Protein AF-A0A0J8RSQ1-F1 (afdb_monomer_lite)

pLDDT: mean 76.96, std 17.67, range [34.78, 95.44]

Structure (mmCIF, N/CA/C/O backbone):
data_AF-A0A0J8RSQ1-F1
#
_entry.id   AF-A0A0J8RSQ1-F1
#
loop_
_atom_site.group_PDB
_atom_site.id
_atom_site.type_symbol
_atom_site.label_atom_id
_atom_site.label_alt_id
_atom_site.label_comp_id
_atom_site.label_asym_id
_atom_site.label_entity_id
_atom_site.label_seq_id
_atom_site.pdbx_PDB_ins_code
_atom_site.Cartn_x
_atom_site.Cartn_y
_atom_site.Cartn_z
_atom_site.occupancy
_atom_site.B_iso_or_equiv
_atom_site.auth_seq_id
_atom_site.auth_comp_id
_atom_site.auth_asym_id
_atom_site.auth_atom_id
_atom_site.pdbx_PDB_model_num
ATOM 1 N N . MET A 1 1 ? -7.277 -27.488 7.677 1.00 38.34 1 MET A N 1
ATOM 2 C CA . MET A 1 1 ? -7.669 -27.112 6.303 1.00 38.34 1 MET A CA 1
ATOM 3 C C . MET A 1 1 ? -6.398 -26.696 5.585 1.00 38.34 1 MET A C 1
ATOM 5 O O . MET A 1 1 ? -5.689 -25.855 6.116 1.00 38.34 1 MET A O 1
ATOM 9 N N . CYS A 1 2 ? -6.034 -27.372 4.495 1.00 39.81 2 CYS A N 1
ATOM 10 C CA . CYS A 1 2 ? -4.775 -27.135 3.788 1.00 39.81 2 CYS A CA 1
ATOM 11 C C . CYS A 1 2 ? -4.795 -25.759 3.113 1.00 39.81 2 CYS A C 1
ATOM 13 O O . CYS A 1 2 ? -5.555 -25.543 2.174 1.00 39.81 2 CYS A O 1
ATOM 15 N N . SER A 1 3 ? -3.968 -24.841 3.604 1.00 49.62 3 SER A N 1
ATOM 16 C CA . SER A 1 3 ? -3.647 -23.569 2.967 1.00 49.62 3 SER A CA 1
ATOM 17 C C . SER A 1 3 ? -2.916 -23.846 1.653 1.00 49.62 3 SER A C 1
ATOM 19 O O . SER A 1 3 ? -1.789 -24.338 1.650 1.00 49.62 3 SER A O 1
ATOM 21 N N . GLN A 1 4 ? -3.564 -23.576 0.521 1.00 50.72 4 GLN A N 1
ATOM 22 C CA . GLN A 1 4 ? -2.855 -23.499 -0.754 1.00 50.72 4 GLN A CA 1
ATOM 23 C C . GLN A 1 4 ? -1.942 -22.260 -0.726 1.00 50.72 4 GLN A C 1
ATOM 25 O O . GLN A 1 4 ? -2.402 -21.193 -0.316 1.00 50.72 4 GLN A O 1
ATOM 30 N N . PRO A 1 5 ? -0.661 -22.371 -1.115 1.00 68.06 5 PRO A N 1
ATOM 31 C CA . PRO A 1 5 ? 0.210 -21.211 -1.225 1.00 68.06 5 PRO A CA 1
ATOM 32 C C . PRO A 1 5 ? -0.198 -20.378 -2.448 1.00 68.06 5 PRO A C 1
ATOM 34 O O . PRO A 1 5 ? -0.059 -20.834 -3.580 1.00 68.06 5 PRO A O 1
ATOM 37 N N . GLY A 1 6 ? -0.683 -19.157 -2.214 1.00 83.69 6 GLY A N 1
ATOM 38 C CA . GLY A 1 6 ? -0.960 -18.169 -3.262 1.00 83.69 6 GLY A CA 1
ATOM 39 C C . GLY A 1 6 ? -2.443 -17.868 -3.498 1.00 83.69 6 GLY A C 1
ATOM 40 O O . GLY A 1 6 ? -3.322 -18.332 -2.774 1.00 83.69 6 GLY A O 1
ATOM 41 N N . LEU A 1 7 ? -2.702 -17.036 -4.511 1.00 91.06 7 LEU A N 1
ATOM 42 C CA . LEU A 1 7 ? -4.050 -16.640 -4.918 1.00 91.06 7 LEU A CA 1
ATOM 43 C C . LEU A 1 7 ? -4.789 -17.810 -5.575 1.00 91.06 7 LEU A C 1
ATOM 45 O O . LEU A 1 7 ? -4.207 -18.594 -6.325 1.00 91.06 7 LEU A O 1
ATOM 49 N N . THR A 1 8 ? -6.096 -17.896 -5.342 1.00 93.69 8 THR A N 1
ATOM 50 C CA . THR A 1 8 ? -6.949 -18.854 -6.056 1.00 93.69 8 THR A CA 1
ATOM 51 C C . THR A 1 8 ? -7.048 -18.493 -7.546 1.00 93.69 8 THR A C 1
ATOM 53 O O . THR A 1 8 ? -6.937 -17.316 -7.899 1.00 93.69 8 THR A O 1
ATOM 56 N N . PRO A 1 9 ? -7.340 -19.454 -8.443 1.00 94.31 9 PRO A N 1
ATOM 57 C CA . PRO A 1 9 ? -7.537 -19.155 -9.863 1.00 94.31 9 PRO A CA 1
ATOM 58 C C . PRO A 1 9 ? -8.591 -18.069 -10.123 1.00 94.31 9 PRO A C 1
ATOM 60 O O . PRO A 1 9 ? -8.401 -17.234 -11.002 1.00 94.31 9 PRO A O 1
ATOM 63 N N . GLY A 1 10 ? -9.665 -18.036 -9.324 1.00 95.38 10 GLY A N 1
ATOM 64 C CA . GLY A 1 10 ? -10.700 -17.003 -9.420 1.00 95.38 10 GLY A CA 1
ATOM 65 C C . GLY A 1 10 ? -10.199 -15.612 -9.027 1.00 95.38 10 GLY A C 1
ATOM 66 O O . GLY A 1 10 ? -10.500 -14.641 -9.708 1.00 95.38 10 GLY A O 1
ATOM 67 N N . GLN A 1 11 ? -9.373 -15.514 -7.982 1.00 95.38 11 GLN A N 1
ATOM 68 C CA . GLN A 1 11 ? -8.736 -14.252 -7.588 1.00 95.38 11 GLN A CA 1
ATOM 69 C C . GLN A 1 11 ? -7.744 -13.750 -8.641 1.00 95.38 11 GLN A C 1
ATOM 71 O O . GLN A 1 11 ? -7.680 -12.553 -8.897 1.00 95.38 11 GLN A O 1
ATOM 76 N N . VAL A 1 12 ? -6.988 -14.657 -9.268 1.00 94.81 12 VAL A N 1
ATOM 77 C CA . VAL A 1 12 ? -6.069 -14.305 -10.361 1.00 94.81 12 VAL A CA 1
ATOM 78 C C . VAL A 1 12 ? -6.837 -13.794 -11.577 1.00 94.81 12 VAL A C 1
ATOM 80 O O . VAL A 1 12 ? -6.439 -12.786 -12.152 1.00 94.81 12 VAL A O 1
ATOM 83 N N . ALA A 1 13 ? -7.923 -14.470 -11.965 1.00 95.44 13 ALA A N 1
ATOM 84 C CA . ALA A 1 13 ? -8.780 -14.019 -13.059 1.00 95.44 13 ALA A CA 1
ATOM 85 C C . ALA A 1 13 ? -9.373 -12.637 -12.754 1.00 95.44 13 ALA A C 1
ATOM 87 O O . ALA A 1 13 ? -9.176 -11.711 -13.530 1.00 95.44 13 ALA A O 1
ATOM 88 N N . PHE A 1 14 ? -9.961 -12.462 -11.565 1.00 95.19 14 PHE A N 1
ATOM 89 C CA . PHE A 1 14 ? -10.507 -11.176 -11.134 1.00 95.19 14 PHE A CA 1
ATOM 90 C C . PHE A 1 14 ? -9.466 -10.053 -11.192 1.00 95.19 14 PHE A C 1
ATOM 92 O O . PHE A 1 14 ? -9.742 -8.998 -11.754 1.00 95.19 14 PHE A O 1
ATOM 99 N N . PHE A 1 15 ? -8.261 -10.284 -10.662 1.00 95.25 15 PHE A N 1
ATOM 100 C CA . PHE A 1 15 ? -7.187 -9.291 -10.687 1.00 95.25 15 PHE A CA 1
ATOM 101 C C . PHE A 1 15 ? -6.786 -8.895 -12.112 1.00 95.25 15 PHE A C 1
ATOM 103 O O . PHE A 1 15 ? -6.549 -7.722 -12.379 1.00 95.25 15 PHE A O 1
ATOM 110 N N . ARG A 1 16 ? -6.715 -9.863 -13.032 1.00 93.00 16 ARG A N 1
ATOM 111 C CA . ARG A 1 16 ? -6.373 -9.608 -14.438 1.00 93.00 16 ARG A CA 1
ATOM 112 C C . ARG A 1 16 ? -7.464 -8.836 -15.170 1.00 93.00 16 ARG A C 1
ATOM 114 O O . ARG A 1 16 ? -7.131 -7.969 -15.968 1.00 93.00 16 ARG A O 1
ATOM 121 N N . ASP A 1 17 ? -8.722 -9.145 -14.882 1.00 93.69 17 ASP A N 1
ATOM 122 C CA . ASP A 1 17 ? -9.865 -8.547 -15.570 1.00 93.69 17 ASP A CA 1
ATOM 123 C C . ASP A 1 17 ? -10.180 -7.139 -15.044 1.00 93.69 17 ASP A C 1
ATOM 125 O O . ASP A 1 17 ? -10.580 -6.274 -15.816 1.00 93.69 17 ASP A O 1
ATOM 129 N N . ASN A 1 18 ? -9.972 -6.893 -13.744 1.00 92.19 18 ASN A N 1
ATOM 130 C CA . ASN A 1 18 ? -10.385 -5.649 -13.080 1.00 92.19 18 ASN A CA 1
ATOM 131 C C . ASN A 1 18 ? -9.208 -4.743 -12.683 1.00 92.19 18 ASN A C 1
ATOM 133 O O . ASN A 1 18 ? -9.412 -3.598 -12.295 1.00 92.19 18 ASN A O 1
ATOM 137 N N . GLY A 1 19 ? -7.967 -5.236 -12.731 1.00 92.81 19 GLY A N 1
ATOM 138 C CA . GLY A 1 19 ? -6.776 -4.464 -12.359 1.00 92.81 19 GLY A CA 1
ATOM 139 C C . GLY A 1 19 ? -6.581 -4.262 -10.852 1.00 92.81 19 GLY A C 1
ATOM 140 O O . GLY A 1 19 ? -5.615 -3.617 -10.446 1.00 92.81 19 GLY A O 1
ATOM 141 N N . TYR A 1 20 ? -7.442 -4.824 -10.003 1.00 94.38 20 TYR A N 1
ATOM 142 C CA . TYR A 1 20 ? -7.276 -4.822 -8.550 1.00 94.38 20 TYR A CA 1
ATOM 143 C C . TYR A 1 20 ? -7.807 -6.112 -7.920 1.00 94.38 20 TYR A C 1
ATOM 145 O O . TYR A 1 20 ? -8.523 -6.891 -8.546 1.00 94.38 20 TYR A O 1
ATOM 153 N N . LEU A 1 21 ? -7.435 -6.363 -6.665 1.00 95.25 21 LEU A N 1
ATOM 154 C CA . LEU A 1 21 ? -7.980 -7.460 -5.870 1.00 95.25 21 LEU A CA 1
ATOM 155 C C . LEU A 1 21 ? -7.996 -7.091 -4.389 1.00 95.25 21 LEU A C 1
ATOM 157 O O . LEU A 1 21 ? -6.967 -6.714 -3.831 1.00 95.25 21 LEU A O 1
ATOM 161 N N . VAL A 1 22 ? -9.141 -7.286 -3.736 1.00 94.44 22 VAL A N 1
ATOM 162 C CA . VAL A 1 22 ? -9.278 -7.139 -2.283 1.00 94.44 22 VAL A CA 1
ATOM 163 C C . VAL A 1 22 ? -9.221 -8.513 -1.618 1.00 94.44 22 VAL A C 1
ATOM 165 O O . VAL A 1 22 ? -9.968 -9.427 -1.967 1.00 94.44 22 VAL A O 1
ATOM 168 N N . ILE A 1 23 ? -8.340 -8.653 -0.630 1.00 92.94 23 ILE A N 1
ATOM 169 C CA . ILE A 1 23 ? -8.221 -9.830 0.229 1.00 92.94 23 ILE A CA 1
ATOM 170 C C . ILE A 1 23 ? -8.606 -9.402 1.650 1.00 92.94 23 ILE A C 1
ATOM 172 O O . ILE A 1 23 ? -7.785 -8.813 2.362 1.00 92.94 23 ILE A O 1
ATOM 176 N N . PRO A 1 24 ? -9.858 -9.649 2.070 1.00 91.25 24 PRO A N 1
ATOM 177 C CA . PRO A 1 24 ? -10.333 -9.220 3.375 1.00 91.25 24 PRO A CA 1
ATOM 178 C C . PRO A 1 24 ? -9.660 -10.014 4.495 1.00 91.25 24 PRO A C 1
ATOM 180 O O . PRO A 1 24 ? -9.364 -11.198 4.332 1.00 91.25 24 PRO A O 1
ATOM 183 N N . ASN A 1 25 ? -9.476 -9.375 5.654 1.00 89.69 25 ASN A N 1
ATOM 184 C CA . ASN A 1 25 ? -8.896 -9.997 6.854 1.00 89.69 25 ASN A CA 1
ATOM 185 C C . ASN A 1 25 ? -7.531 -10.665 6.595 1.00 89.69 25 ASN A C 1
ATOM 187 O O . ASN A 1 25 ? -7.249 -11.743 7.120 1.00 89.69 25 ASN A O 1
ATOM 191 N N . TYR A 1 26 ? -6.703 -10.050 5.746 1.00 90.31 26 TYR A N 1
ATOM 192 C CA . TYR A 1 26 ? -5.368 -10.557 5.436 1.00 90.31 26 TYR A CA 1
ATOM 193 C C . TYR A 1 26 ? -4.452 -10.508 6.664 1.00 90.31 26 TYR A C 1
ATOM 195 O O . TYR A 1 26 ? -3.714 -11.453 6.944 1.00 90.31 26 TYR A O 1
ATOM 203 N N . LEU A 1 27 ? -4.528 -9.413 7.420 1.00 88.62 27 LEU A N 1
ATOM 204 C CA . LEU A 1 27 ? -3.904 -9.308 8.730 1.00 88.62 27 LEU A CA 1
ATOM 205 C C . LEU A 1 27 ? -4.795 -9.972 9.781 1.00 88.62 27 LEU A C 1
ATOM 207 O O . LEU A 1 27 ? -6.015 -9.796 9.786 1.00 88.62 27 LEU A O 1
ATOM 211 N N . SER A 1 28 ? -4.173 -10.708 10.704 1.00 88.94 28 SER A N 1
ATOM 212 C CA . SER A 1 28 ? -4.876 -11.208 11.884 1.00 88.94 28 SER A CA 1
ATOM 213 C C . SER A 1 28 ? -5.346 -10.039 12.755 1.00 88.94 28 SER A C 1
ATOM 215 O O . SER A 1 28 ? -4.754 -8.957 12.736 1.00 88.94 28 SER A O 1
ATOM 217 N N . GLN A 1 29 ? -6.390 -10.269 13.554 1.00 86.81 29 GLN A N 1
ATOM 218 C CA . GLN A 1 29 ? -6.907 -9.251 14.474 1.00 86.81 29 GLN A CA 1
ATOM 219 C C . GLN A 1 29 ? -5.828 -8.785 15.463 1.00 86.81 29 GLN A C 1
ATOM 221 O O . GLN A 1 29 ? -5.677 -7.587 15.665 1.00 86.81 29 GLN A O 1
ATOM 226 N N . ASP A 1 30 ? -5.000 -9.699 15.979 1.00 88.75 30 ASP A N 1
ATOM 227 C CA . ASP A 1 30 ? -3.907 -9.351 16.896 1.00 88.75 30 ASP A CA 1
ATOM 228 C C . ASP A 1 30 ? -2.850 -8.459 16.228 1.00 88.75 30 ASP A C 1
ATOM 230 O O . ASP A 1 30 ? -2.416 -7.457 16.797 1.00 88.75 30 ASP A O 1
ATOM 234 N N . THR A 1 31 ? -2.437 -8.786 14.998 1.00 87.62 31 THR A N 1
ATOM 235 C CA . THR A 1 31 ? -1.493 -7.953 14.240 1.00 87.62 31 THR A CA 1
ATOM 236 C C . THR A 1 31 ? -2.095 -6.585 13.938 1.00 87.62 31 THR A C 1
ATOM 238 O O . THR A 1 31 ? -1.417 -5.575 14.109 1.00 87.62 31 THR A O 1
ATOM 241 N N . LEU A 1 32 ? -3.368 -6.538 13.540 1.00 88.38 32 LEU A N 1
ATOM 242 C CA . LEU A 1 32 ? -4.076 -5.291 13.271 1.00 88.38 32 LEU A CA 1
ATOM 243 C C . LEU A 1 32 ? -4.162 -4.408 14.523 1.00 88.38 32 LEU A C 1
ATOM 245 O O . LEU A 1 32 ? -3.826 -3.228 14.456 1.00 88.38 32 LEU A O 1
ATOM 249 N N . SER A 1 33 ? -4.554 -4.971 15.668 1.00 86.69 33 SER A N 1
ATOM 250 C CA . SER A 1 33 ? -4.620 -4.245 16.940 1.00 86.69 33 SER A CA 1
ATOM 251 C C . SER A 1 33 ? -3.256 -3.704 17.362 1.00 86.69 33 SER A C 1
ATOM 253 O O . SER A 1 33 ? -3.166 -2.544 17.758 1.00 86.69 33 SER A O 1
ATOM 255 N N . ASN A 1 34 ? -2.186 -4.490 17.213 1.00 88.19 34 ASN A N 1
ATOM 256 C CA . ASN A 1 34 ? -0.829 -4.043 17.534 1.00 88.19 34 ASN A CA 1
ATOM 257 C C . ASN A 1 34 ? -0.353 -2.910 16.611 1.00 88.19 34 ASN A C 1
ATOM 259 O O . ASN A 1 34 ? 0.248 -1.945 17.086 1.00 88.19 34 ASN A O 1
ATOM 263 N N . LEU A 1 35 ? -0.639 -2.996 15.307 1.00 86.38 35 LEU A N 1
ATOM 264 C CA . LEU A 1 35 ? -0.301 -1.944 14.343 1.00 86.38 35 LEU A CA 1
ATOM 265 C C . LEU A 1 35 ? -1.055 -0.646 14.637 1.00 86.38 35 LEU A C 1
ATOM 267 O O . LEU A 1 35 ? -0.452 0.427 14.632 1.00 86.38 35 LEU A O 1
ATOM 271 N N . LEU A 1 36 ? -2.355 -0.741 14.926 1.00 85.06 36 LEU A N 1
ATOM 272 C CA . LEU A 1 36 ? -3.174 0.418 15.274 1.00 85.06 36 LEU A CA 1
ATOM 273 C C . LEU A 1 36 ? -2.704 1.053 16.584 1.00 85.06 36 LEU A C 1
ATOM 275 O O . LEU A 1 36 ? -2.483 2.258 16.600 1.00 85.06 36 LEU A O 1
ATOM 279 N N . SER A 1 37 ? -2.464 0.253 17.630 1.00 85.81 37 SER A N 1
ATOM 280 C CA . SER A 1 37 ? -1.938 0.748 18.911 1.00 85.81 37 SER A CA 1
ATOM 281 C C . SER A 1 37 ? -0.614 1.475 18.718 1.00 85.81 37 SER A C 1
ATOM 283 O O . SER A 1 37 ? -0.490 2.624 19.114 1.00 85.81 37 SER A O 1
ATOM 285 N N . THR A 1 38 ? 0.341 0.851 18.021 1.00 83.94 38 THR A N 1
ATOM 286 C CA . THR A 1 38 ? 1.659 1.456 17.773 1.00 83.94 38 THR A CA 1
ATOM 287 C C . THR A 1 38 ? 1.534 2.768 16.997 1.00 83.94 38 THR A C 1
ATOM 289 O O . THR A 1 38 ? 2.252 3.722 17.272 1.00 83.94 38 THR A O 1
ATOM 292 N N . THR A 1 39 ? 0.612 2.841 16.032 1.00 82.75 39 THR A N 1
ATOM 293 C CA . THR A 1 39 ? 0.378 4.060 15.244 1.00 82.75 39 THR A CA 1
ATOM 294 C C . THR A 1 39 ? -0.222 5.172 16.101 1.00 82.75 39 THR A C 1
ATOM 296 O O . THR A 1 39 ? 0.240 6.308 16.025 1.00 82.75 39 THR A O 1
ATOM 299 N N . THR A 1 40 ? -1.221 4.860 16.930 1.00 83.19 40 THR A N 1
ATOM 300 C CA . THR A 1 40 ? -1.811 5.818 17.875 1.00 83.19 40 THR A CA 1
ATOM 301 C C . THR A 1 40 ? -0.771 6.305 18.877 1.00 83.19 40 THR A C 1
ATOM 303 O O . THR A 1 40 ? -0.612 7.510 19.035 1.00 83.19 40 THR A O 1
ATOM 306 N N . ASP A 1 41 ? 0.014 5.396 19.456 1.00 84.19 41 ASP A N 1
ATOM 307 C CA . ASP A 1 41 ? 1.082 5.742 20.392 1.00 84.19 41 ASP A CA 1
ATOM 308 C C . ASP A 1 41 ? 2.127 6.652 19.735 1.00 84.19 41 ASP A C 1
ATOM 310 O O . ASP A 1 41 ? 2.556 7.632 20.340 1.00 84.19 41 ASP A O 1
ATOM 314 N N . LEU A 1 42 ? 2.526 6.375 18.488 1.00 79.50 42 LEU A N 1
ATOM 315 C CA . LEU A 1 42 ? 3.459 7.223 17.742 1.00 79.50 42 LEU A CA 1
ATOM 316 C C . LEU A 1 42 ? 2.898 8.620 17.485 1.00 79.50 42 LEU A C 1
ATOM 318 O O . LEU A 1 42 ? 3.658 9.574 17.586 1.00 79.50 42 LEU A O 1
ATOM 322 N N . LEU A 1 43 ? 1.610 8.751 17.161 1.00 77.44 43 LEU A N 1
ATOM 323 C CA . LEU A 1 43 ? 0.970 10.051 16.936 1.00 77.44 43 LEU A CA 1
ATOM 324 C C . LEU A 1 43 ? 0.815 10.849 18.237 1.00 77.44 43 LEU A C 1
ATOM 326 O O . LEU A 1 43 ? 1.093 12.046 18.246 1.00 77.44 43 LEU A O 1
ATOM 330 N N . ASP A 1 44 ? 0.428 10.189 19.329 1.00 79.88 44 ASP A N 1
ATOM 331 C CA . ASP A 1 44 ? 0.182 10.830 20.627 1.00 79.88 44 ASP A CA 1
ATOM 332 C C . ASP A 1 44 ? 1.482 11.179 21.366 1.00 79.88 44 ASP A C 1
ATOM 334 O O . ASP A 1 44 ? 1.570 12.205 22.043 1.00 79.88 44 ASP A O 1
ATOM 338 N N . SER A 1 45 ? 2.517 10.344 21.231 1.00 77.50 45 SER A N 1
ATOM 339 C CA . SER A 1 45 ? 3.838 10.590 21.82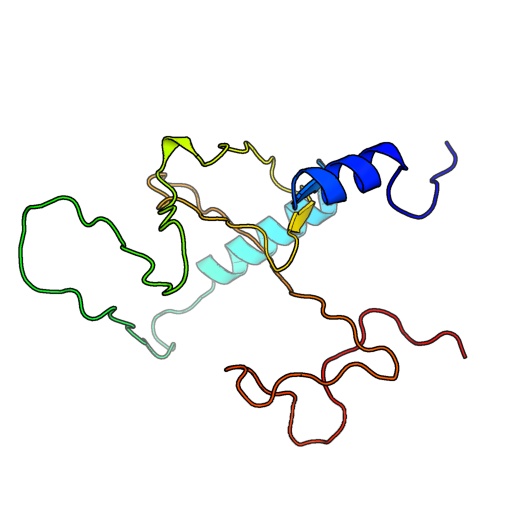6 1.00 77.50 45 SER A CA 1
ATOM 340 C C . SER A 1 45 ? 4.715 11.532 20.996 1.00 77.50 45 SER A C 1
ATOM 342 O O . SER A 1 45 ? 5.806 11.910 21.436 1.00 77.50 45 SER A O 1
ATOM 344 N N . PHE A 1 46 ? 4.250 11.948 19.813 1.00 65.38 46 PHE A N 1
ATOM 345 C CA . PHE A 1 46 ? 4.990 12.837 18.930 1.00 65.38 46 PHE A CA 1
ATOM 346 C C . PHE A 1 46 ? 5.054 14.265 19.482 1.00 65.38 46 PHE A C 1
ATOM 3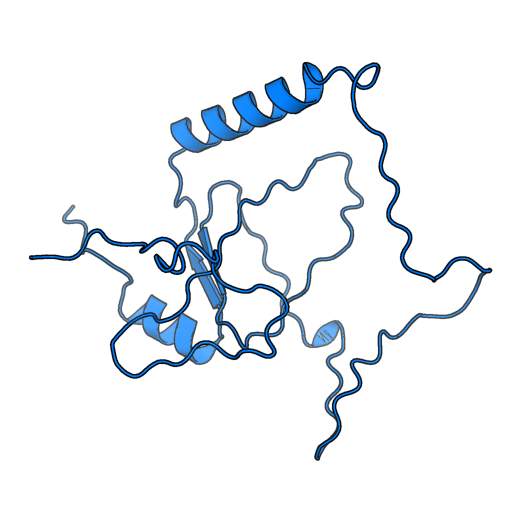48 O O . PHE A 1 46 ? 4.070 15.007 19.515 1.00 65.38 46 PHE A O 1
ATOM 355 N N . SER A 1 47 ? 6.251 14.702 19.872 1.00 63.16 47 SER A N 1
ATOM 356 C CA . SER A 1 47 ? 6.466 16.074 20.329 1.00 63.16 47 SER A CA 1
ATOM 357 C C . SER A 1 47 ? 6.578 17.041 19.147 1.00 63.16 47 SER A C 1
ATOM 359 O O . SER A 1 47 ? 7.646 17.217 18.557 1.00 63.16 47 SER A O 1
ATOM 361 N N . LEU A 1 48 ? 5.483 17.743 18.843 1.00 64.19 48 LEU A N 1
ATOM 362 C CA . LEU A 1 48 ? 5.442 18.798 17.819 1.00 64.19 48 LEU A CA 1
ATOM 363 C C . LEU A 1 48 ? 6.413 19.963 18.089 1.00 64.19 48 LEU A C 1
ATOM 365 O O . LEU A 1 48 ? 6.729 20.716 17.174 1.00 64.19 48 LEU A O 1
ATOM 369 N N . SER A 1 49 ? 6.902 20.123 19.325 1.00 65.81 49 SER A N 1
ATOM 370 C CA . SER A 1 49 ? 7.792 21.230 19.712 1.00 65.81 49 SER A CA 1
ATOM 371 C C . SER A 1 49 ? 9.233 21.087 19.208 1.00 65.81 49 SER A C 1
ATOM 373 O O . SER A 1 49 ? 9.950 22.083 19.137 1.00 65.81 49 SER A O 1
ATOM 375 N N . SER A 1 50 ? 9.663 19.876 18.841 1.00 62.03 50 SER A N 1
ATOM 376 C CA . SER A 1 50 ? 11.029 19.584 18.382 1.00 62.03 50 SER A CA 1
ATOM 377 C C . SER A 1 50 ? 11.102 19.110 16.929 1.00 62.03 50 SER A C 1
ATOM 379 O O . SER A 1 50 ? 12.191 18.792 16.453 1.00 62.03 50 SER A O 1
ATOM 381 N N . HIS A 1 51 ? 9.969 19.041 16.225 1.00 55.66 51 HIS A N 1
ATOM 382 C CA . HIS A 1 51 ? 9.908 18.521 14.863 1.00 55.66 51 HIS A CA 1
ATOM 383 C C . HIS A 1 51 ? 10.005 19.627 13.800 1.00 55.66 51 HIS A C 1
ATOM 385 O O . HIS A 1 51 ? 9.362 20.668 13.941 1.00 55.66 51 HIS A O 1
ATOM 391 N N . PRO A 1 52 ? 10.777 19.421 12.714 1.00 56.59 52 PRO A N 1
ATOM 392 C CA . PRO A 1 52 ? 10.801 20.350 11.592 1.00 56.59 52 PRO A CA 1
ATOM 393 C C . PRO A 1 52 ? 9.410 20.423 10.950 1.00 56.59 52 PRO A C 1
ATOM 395 O O . PRO A 1 52 ? 8.892 19.435 10.433 1.00 56.59 52 PRO A O 1
ATOM 398 N N . LEU A 1 53 ? 8.796 21.605 11.014 1.00 58.72 53 LEU A N 1
ATOM 399 C CA . LEU A 1 53 ? 7.491 21.877 10.421 1.00 58.72 53 LEU A CA 1
ATOM 400 C C . LEU A 1 53 ? 7.679 22.179 8.933 1.00 58.72 53 LEU A C 1
ATOM 402 O O . LEU A 1 53 ? 8.138 23.260 8.565 1.00 58.72 53 LEU A O 1
ATOM 406 N N . THR A 1 54 ? 7.328 21.228 8.073 1.00 52.31 54 THR A N 1
ATOM 407 C CA . THR A 1 54 ? 7.347 21.418 6.619 1.00 52.31 54 THR A CA 1
ATOM 408 C C . THR A 1 54 ? 5.917 21.553 6.109 1.00 52.31 54 THR A C 1
ATOM 410 O O . THR A 1 54 ? 5.089 20.669 6.320 1.00 52.31 54 THR A O 1
ATOM 413 N N . ARG A 1 55 ? 5.613 22.676 5.451 1.00 51.19 55 ARG A N 1
ATOM 414 C CA . ARG A 1 55 ? 4.351 22.891 4.736 1.00 51.19 55 ARG A CA 1
ATOM 415 C C . ARG A 1 55 ? 4.609 22.667 3.252 1.00 51.19 55 ARG A C 1
ATOM 417 O O . ARG A 1 55 ? 5.443 23.357 2.674 1.00 51.19 55 ARG A O 1
ATOM 424 N N . PHE A 1 56 ? 3.872 21.742 2.655 1.00 47.25 56 PHE A N 1
ATOM 425 C CA . PHE A 1 56 ? 3.808 21.580 1.208 1.00 47.25 56 PHE A CA 1
ATOM 426 C C . PHE A 1 56 ? 2.509 22.223 0.726 1.00 47.25 56 PHE A C 1
ATOM 428 O O . PHE A 1 56 ? 1.431 21.862 1.193 1.00 47.25 56 PHE A O 1
ATOM 435 N N . THR A 1 57 ? 2.621 23.218 -0.145 1.00 40.22 57 THR A N 1
ATOM 436 C CA . THR A 1 57 ? 1.494 23.841 -0.847 1.00 40.22 57 THR A CA 1
ATOM 437 C C . THR A 1 57 ? 1.486 23.317 -2.275 1.00 40.22 57 THR A C 1
ATOM 439 O O . THR A 1 57 ? 2.471 23.491 -2.992 1.00 40.22 57 THR A O 1
ATOM 442 N N . THR A 1 58 ? 0.393 22.684 -2.695 1.00 47.22 58 THR A N 1
ATOM 443 C CA . THR A 1 58 ? 0.027 22.648 -4.116 1.00 47.22 58 THR A CA 1
ATOM 444 C C . THR A 1 58 ? -0.309 24.083 -4.522 1.00 47.22 58 THR A C 1
ATOM 446 O O . THR A 1 58 ? -0.862 24.821 -3.710 1.00 47.22 58 THR A O 1
ATOM 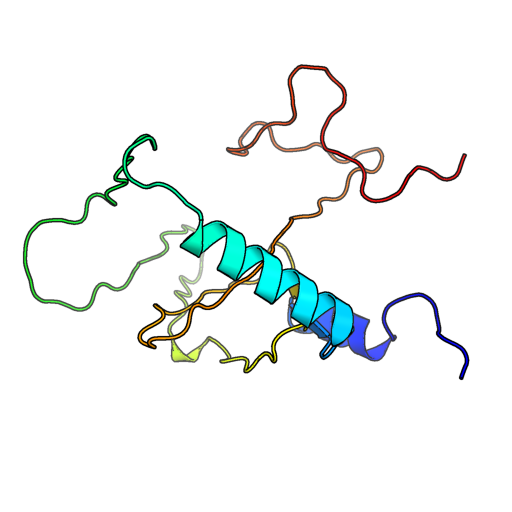449 N N . GLY A 1 59 ? 0.133 24.529 -5.697 1.00 44.16 59 GLY A N 1
ATOM 450 C CA . GLY A 1 59 ? 0.126 25.939 -6.117 1.00 44.16 59 GLY A CA 1
ATOM 451 C C . GLY A 1 59 ? -1.254 26.536 -6.415 1.00 44.16 59 GLY A C 1
ATOM 452 O O . GLY A 1 59 ? -1.370 27.285 -7.375 1.00 44.16 59 GLY A O 1
ATOM 453 N N . ASP A 1 60 ? -2.266 26.225 -5.606 1.00 51.53 60 ASP A N 1
ATOM 454 C CA . ASP A 1 60 ? -3.681 26.498 -5.882 1.00 51.53 60 ASP A CA 1
ATOM 455 C C . ASP A 1 60 ? -4.329 27.414 -4.832 1.00 51.53 60 ASP A C 1
ATOM 457 O O . ASP A 1 60 ? -5.518 27.300 -4.545 1.00 51.53 60 ASP A O 1
ATOM 461 N N . ASP A 1 61 ? -3.569 28.339 -4.248 1.00 50.56 61 ASP A N 1
ATOM 462 C CA . ASP A 1 61 ? -4.160 29.420 -3.459 1.00 50.56 61 ASP A CA 1
ATOM 463 C C . ASP A 1 61 ? -4.224 30.683 -4.324 1.00 50.56 61 ASP A C 1
ATOM 465 O O . ASP A 1 61 ? -3.244 31.417 -4.367 1.00 50.56 61 ASP A O 1
ATOM 469 N N . GLU A 1 62 ? -5.359 30.910 -5.007 1.00 48.88 62 GLU A N 1
ATOM 470 C CA . GLU A 1 62 ? -6.131 32.171 -4.967 1.00 48.88 62 GLU A CA 1
ATOM 471 C C . GLU A 1 62 ? -7.601 31.947 -5.415 1.00 48.88 62 GLU A C 1
ATOM 473 O O . GLU A 1 62 ? -7.919 31.811 -6.591 1.00 48.88 62 GLU A O 1
ATOM 478 N N . THR A 1 63 ? -8.501 31.969 -4.423 1.00 44.78 63 THR A N 1
ATOM 479 C CA . THR A 1 63 ? -9.912 32.418 -4.471 1.00 44.78 63 THR A CA 1
ATOM 480 C C . THR A 1 63 ? -10.928 31.715 -5.392 1.00 44.78 63 THR A C 1
ATOM 482 O O . THR A 1 63 ? -11.036 31.999 -6.576 1.00 44.78 63 THR A O 1
ATOM 485 N N . ASP A 1 64 ? -11.782 30.916 -4.745 1.00 48.69 64 ASP A N 1
ATOM 486 C CA . ASP A 1 64 ? -13.239 30.803 -4.911 1.00 48.69 64 ASP A CA 1
ATOM 487 C C . ASP A 1 64 ? -13.897 30.615 -6.296 1.00 48.69 64 ASP A C 1
ATOM 489 O O . ASP A 1 64 ? -13.884 31.452 -7.193 1.00 48.69 64 ASP A O 1
ATOM 493 N N . THR A 1 65 ? -14.723 29.562 -6.314 1.00 39.22 65 THR A N 1
ATOM 494 C CA . THR A 1 65 ? -15.821 29.261 -7.244 1.00 39.22 65 THR A CA 1
ATOM 495 C C . THR A 1 65 ? -15.402 28.909 -8.665 1.00 39.22 65 THR A C 1
ATOM 497 O O . THR A 1 65 ? -15.357 29.749 -9.552 1.00 39.22 65 THR A O 1
ATOM 500 N N . ASN A 1 66 ? -15.166 27.620 -8.901 1.00 40.22 66 ASN A N 1
ATOM 501 C CA . ASN A 1 66 ? -15.942 26.786 -9.826 1.00 40.22 66 ASN A CA 1
ATOM 502 C C . ASN A 1 66 ? -15.290 25.397 -9.880 1.00 40.22 66 ASN A C 1
ATOM 504 O O . ASN A 1 66 ? -14.072 25.288 -9.841 1.00 40.22 66 ASN A O 1
ATOM 508 N N . ASN A 1 67 ? -16.121 24.353 -9.917 1.00 47.66 67 ASN A N 1
ATOM 509 C CA . ASN A 1 67 ? -15.760 22.935 -10.033 1.00 47.66 67 ASN A CA 1
ATOM 510 C C . ASN A 1 67 ? -14.415 22.691 -10.743 1.00 47.66 67 ASN A C 1
ATOM 512 O O . ASN A 1 67 ? -14.342 22.762 -11.970 1.00 47.66 67 ASN A O 1
ATOM 516 N N . ALA A 1 68 ? -13.372 22.364 -9.979 1.00 39.41 68 ALA A N 1
ATOM 517 C CA . ALA A 1 68 ? -12.089 21.963 -10.532 1.00 39.41 68 ALA A CA 1
ATOM 518 C C . ALA A 1 68 ? -12.201 20.519 -11.043 1.00 39.41 68 ALA A C 1
ATOM 520 O O . ALA A 1 68 ? -11.966 19.559 -10.310 1.00 39.41 68 ALA A O 1
ATOM 521 N N . LYS A 1 69 ? -12.592 20.376 -12.314 1.00 41.31 69 LYS A N 1
ATOM 522 C CA . LYS A 1 69 ? -12.213 19.215 -13.118 1.00 41.31 69 LYS A CA 1
ATOM 523 C C . LYS A 1 69 ? -10.688 19.178 -13.144 1.00 41.31 69 LYS A C 1
ATOM 525 O O . LYS A 1 69 ? -10.062 20.068 -13.709 1.00 41.31 69 LYS A O 1
ATOM 530 N N . HIS A 1 70 ? -10.101 18.176 -12.507 1.00 40.75 70 HIS A N 1
ATOM 531 C CA . HIS A 1 70 ? -8.693 17.865 -12.692 1.00 40.75 70 HIS A CA 1
ATOM 532 C C . HIS A 1 70 ? -8.581 17.167 -14.053 1.00 40.75 70 HIS A C 1
ATOM 534 O O . HIS A 1 70 ? -8.826 15.969 -14.168 1.00 40.75 70 HIS A O 1
ATOM 540 N N . GLU A 1 71 ? -8.329 17.944 -15.105 1.00 44.44 71 GLU A N 1
ATOM 541 C CA . GLU A 1 71 ? -8.094 17.425 -16.450 1.00 44.44 71 GLU A CA 1
ATOM 542 C C . GLU A 1 71 ? -6.717 16.747 -16.457 1.00 44.44 71 GLU A C 1
ATOM 544 O O . GLU A 1 71 ? -5.674 17.392 -16.372 1.00 44.44 71 GLU A O 1
ATOM 549 N N . LEU A 1 72 ? -6.721 15.413 -16.466 1.00 48.88 72 LEU A N 1
ATOM 550 C CA . LEU A 1 72 ? -5.536 14.609 -16.745 1.00 48.88 72 LEU A CA 1
ATOM 551 C C . LEU A 1 72 ? -5.227 14.771 -18.239 1.00 48.88 72 LEU A C 1
ATOM 553 O O . LEU A 1 72 ? -5.802 14.071 -19.068 1.00 48.88 72 LEU A O 1
ATOM 557 N N . GLU A 1 73 ? -4.368 15.725 -18.593 1.00 41.12 73 GLU A N 1
ATOM 558 C CA . GLU A 1 73 ? -3.930 15.908 -19.979 1.00 41.12 73 GLU A CA 1
ATOM 559 C C . GLU A 1 73 ? -3.025 14.740 -20.404 1.00 41.12 73 GLU A C 1
ATOM 561 O O . GLU A 1 73 ? -1.868 14.627 -19.994 1.00 41.12 73 GLU A O 1
ATOM 566 N N . GLY A 1 74 ? -3.570 13.855 -21.238 1.00 44.44 74 GLY A N 1
ATOM 567 C CA . GLY A 1 74 ? -2.825 12.848 -21.982 1.00 44.44 74 GLY A CA 1
ATOM 568 C C . GLY A 1 74 ? -3.189 12.946 -23.457 1.00 44.44 74 GLY A C 1
ATOM 569 O O . GLY A 1 74 ? -4.285 12.559 -23.844 1.00 44.44 74 GLY A O 1
ATOM 570 N N . GLU A 1 75 ? -2.280 13.452 -24.291 1.00 56.28 75 GLU A N 1
ATOM 571 C CA . GLU A 1 75 ? -2.464 13.420 -25.743 1.00 56.28 75 GLU A CA 1
ATOM 572 C C . GLU A 1 75 ? -2.279 11.989 -26.271 1.00 56.28 75 GLU A C 1
ATOM 574 O O . GLU A 1 75 ? -1.155 11.482 -26.286 1.00 56.28 75 GLU A O 1
ATOM 579 N N . ALA A 1 76 ? -3.370 11.354 -26.720 1.00 47.59 76 ALA A N 1
ATOM 580 C CA . ALA A 1 76 ? -3.459 10.607 -27.985 1.00 47.59 76 ALA A CA 1
ATOM 581 C C . ALA A 1 76 ? -4.764 9.788 -28.087 1.00 47.59 76 ALA A C 1
ATOM 583 O O . ALA A 1 76 ? -4.823 8.664 -27.601 1.00 47.59 76 ALA A O 1
ATOM 584 N N . GLY A 1 77 ? -5.728 10.292 -28.868 1.00 51.12 77 GLY A N 1
ATOM 585 C CA . GLY A 1 77 ? -6.740 9.487 -29.569 1.00 51.12 77 GLY A CA 1
ATOM 586 C C . GLY A 1 77 ? -7.889 8.955 -28.706 1.00 51.12 77 GLY A C 1
ATOM 587 O O . GLY A 1 77 ? -7.716 7.988 -27.978 1.00 51.12 77 GLY A O 1
ATOM 588 N N . ASP A 1 78 ? -9.077 9.541 -28.897 1.00 54.28 78 ASP A N 1
ATOM 589 C CA . ASP A 1 78 ? -10.282 9.366 -28.065 1.00 54.28 78 ASP A CA 1
ATOM 590 C C . ASP A 1 78 ? -10.014 9.726 -26.593 1.00 54.28 78 ASP A C 1
ATOM 592 O O . ASP A 1 78 ? -9.746 8.869 -25.754 1.00 54.28 78 ASP A O 1
ATOM 596 N N . ASP A 1 79 ? -10.085 11.032 -26.301 1.00 63.56 79 ASP A N 1
ATOM 597 C CA . ASP A 1 79 ? -9.845 11.651 -24.989 1.00 63.56 79 ASP A CA 1
ATOM 598 C C . ASP A 1 79 ? -10.910 11.229 -23.961 1.00 63.56 79 ASP A C 1
ATOM 600 O O . ASP A 1 79 ? -11.810 11.985 -23.582 1.00 63.56 79 ASP A O 1
ATOM 604 N N . TYR A 1 80 ? -10.842 9.980 -23.515 1.00 73.19 80 TYR A N 1
ATOM 605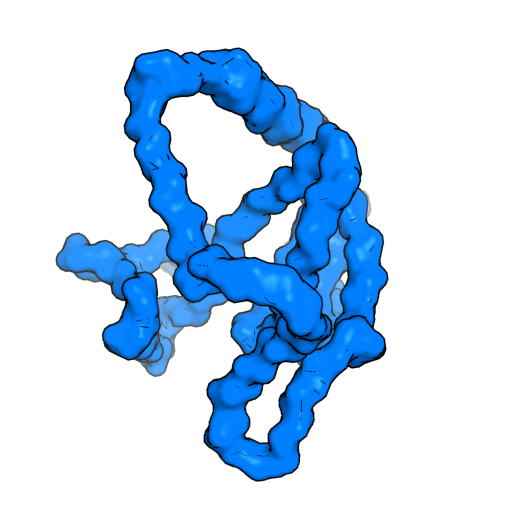 C CA . TYR A 1 80 ? -11.611 9.514 -22.378 1.00 73.19 80 TYR A CA 1
ATOM 606 C C . TYR A 1 80 ? -11.007 10.102 -21.102 1.00 73.19 80 TYR A C 1
ATOM 608 O O . TYR A 1 80 ? -9.982 9.637 -20.604 1.00 73.19 80 TYR A O 1
ATOM 616 N N . VAL A 1 81 ? -11.656 11.138 -20.574 1.00 80.75 81 VAL A N 1
ATOM 617 C CA . VAL A 1 81 ? -11.377 11.678 -19.241 1.00 80.75 81 VAL A CA 1
ATOM 618 C C . VAL A 1 81 ? -12.309 10.973 -18.252 1.00 80.75 81 VAL A C 1
ATOM 620 O O . VAL A 1 81 ? -13.521 11.186 -18.346 1.00 80.75 81 VAL A O 1
ATOM 623 N N . PRO A 1 82 ? -11.785 10.156 -17.317 1.00 80.94 82 PRO A N 1
ATOM 624 C CA . PRO A 1 82 ? -12.613 9.471 -16.331 1.00 80.94 82 PRO A CA 1
ATOM 625 C C . PRO A 1 82 ? -13.388 10.480 -15.480 1.00 80.94 82 PRO A C 1
ATOM 627 O O . PRO A 1 82 ? -12.806 11.431 -14.949 1.00 80.94 82 PRO A O 1
ATOM 630 N N . VAL A 1 83 ? -14.688 10.258 -15.322 1.00 84.62 83 VAL A N 1
ATOM 631 C CA . VAL A 1 83 ? -15.547 10.986 -14.384 1.00 84.62 83 VAL A CA 1
ATOM 632 C C . VAL A 1 83 ? -15.777 10.160 -13.124 1.00 84.62 83 VAL A C 1
ATOM 634 O O . VAL A 1 83 ? -15.480 8.970 -13.078 1.00 84.62 83 VAL A O 1
ATOM 637 N N . ASP A 1 84 ? -16.292 10.791 -12.071 1.00 81.56 84 ASP A N 1
ATOM 638 C CA . ASP A 1 84 ? -16.487 10.142 -10.772 1.00 81.56 84 ASP A CA 1
ATOM 639 C C . ASP A 1 84 ? -17.378 8.894 -10.861 1.00 81.56 84 ASP A C 1
ATOM 641 O O . ASP A 1 84 ? -17.148 7.928 -10.134 1.00 81.56 84 ASP A O 1
ATOM 645 N N . GLU A 1 85 ? -18.348 8.888 -11.777 1.00 86.25 85 GLU A N 1
ATOM 646 C CA . GLU A 1 85 ? -19.242 7.759 -12.037 1.00 86.25 85 GLU A CA 1
ATOM 647 C C . GLU A 1 85 ? -18.540 6.535 -12.645 1.00 86.25 85 GLU A C 1
ATOM 649 O O . GLU A 1 85 ? -19.074 5.429 -12.553 1.00 86.25 85 GLU A O 1
ATOM 654 N N . ASP A 1 86 ? -17.349 6.711 -13.222 1.00 85.19 86 ASP A N 1
ATOM 655 C CA . ASP A 1 86 ? -16.555 5.617 -13.788 1.00 85.19 86 ASP A CA 1
ATOM 656 C C . ASP A 1 86 ? -15.775 4.847 -12.711 1.00 85.19 86 ASP A C 1
ATOM 658 O O . ASP A 1 86 ? -15.216 3.782 -12.983 1.00 85.19 86 ASP A O 1
ATOM 662 N N . PHE A 1 87 ? -15.722 5.372 -11.481 1.00 85.44 87 PHE A N 1
ATOM 663 C CA . PHE A 1 87 ? -15.012 4.750 -10.368 1.00 85.44 87 PHE A CA 1
ATOM 664 C C . PHE A 1 87 ? -15.949 3.916 -9.494 1.00 85.44 87 PHE A C 1
ATOM 666 O O . PHE A 1 87 ? -16.974 4.383 -8.995 1.00 85.44 87 PHE A O 1
ATOM 673 N N . GLU A 1 88 ? -15.535 2.683 -9.208 1.00 87.06 88 GLU A N 1
ATOM 674 C CA . GLU A 1 88 ? -16.208 1.843 -8.224 1.00 87.06 88 GLU A CA 1
ATOM 675 C C . GLU A 1 88 ? -15.758 2.204 -6.798 1.00 87.06 88 GLU A C 1
ATOM 677 O O . GLU A 1 88 ? -14.569 2.181 -6.468 1.00 87.06 88 GLU A O 1
ATOM 682 N N . MET A 1 89 ? -16.720 2.513 -5.923 1.00 87.56 89 MET A N 1
ATOM 683 C CA . MET A 1 89 ? -16.451 2.714 -4.499 1.00 87.56 89 MET A CA 1
ATOM 684 C C . MET A 1 89 ? -16.331 1.374 -3.776 1.00 87.56 89 MET A C 1
ATOM 686 O O . MET A 1 89 ? -17.311 0.647 -3.612 1.00 87.56 89 MET A O 1
ATOM 690 N N . LEU A 1 90 ? -15.129 1.084 -3.281 1.00 86.00 90 LEU A N 1
ATOM 691 C CA . LEU A 1 90 ? -14.838 -0.136 -2.535 1.00 86.00 90 LEU A CA 1
ATOM 692 C C . LEU A 1 90 ? -14.865 0.130 -1.025 1.00 86.00 90 LEU A C 1
ATOM 694 O O . LEU A 1 90 ? -14.059 0.908 -0.511 1.00 86.00 90 LEU A O 1
ATOM 698 N N . ASP A 1 91 ? -15.755 -0.559 -0.307 1.00 85.81 91 ASP A N 1
ATOM 699 C CA . ASP A 1 91 ? -15.705 -0.632 1.157 1.00 85.81 91 ASP A CA 1
ATOM 700 C C . ASP A 1 91 ? -14.701 -1.713 1.581 1.00 85.81 91 ASP A C 1
ATOM 702 O O . ASP A 1 91 ? -14.839 -2.892 1.242 1.00 85.81 91 ASP A O 1
ATOM 706 N N . ILE A 1 92 ? -13.647 -1.296 2.285 1.00 88.62 92 ILE A N 1
ATOM 707 C CA . ILE A 1 92 ? -12.491 -2.135 2.605 1.00 88.62 92 ILE A CA 1
ATOM 708 C C . ILE A 1 92 ? -12.307 -2.159 4.127 1.00 88.62 92 ILE A C 1
ATOM 710 O O . ILE A 1 92 ? -11.838 -1.176 4.711 1.00 88.62 92 ILE A O 1
ATOM 714 N N . PRO A 1 93 ? -12.617 -3.288 4.791 1.00 87.69 93 PRO A N 1
ATOM 715 C CA . PRO A 1 93 ? -12.402 -3.434 6.224 1.00 87.69 93 PRO A CA 1
ATOM 716 C C . PRO A 1 93 ? -10.926 -3.284 6.606 1.00 87.69 93 PRO A C 1
ATOM 718 O O . PRO A 1 93 ? -10.029 -3.718 5.873 1.00 87.69 93 PRO A O 1
ATOM 721 N N . ALA A 1 94 ? -10.665 -2.738 7.795 1.00 87.94 94 ALA A N 1
ATOM 722 C CA . ALA A 1 94 ? -9.315 -2.664 8.347 1.00 87.94 94 ALA A CA 1
ATOM 723 C C . ALA A 1 94 ? -8.662 -4.059 8.417 1.00 87.94 94 ALA A C 1
ATOM 725 O O . ALA A 1 94 ? -9.309 -5.049 8.758 1.00 87.94 94 ALA A O 1
ATOM 726 N N . GLY A 1 95 ? -7.373 -4.135 8.076 1.00 89.12 95 GLY A N 1
ATOM 727 C CA . GLY A 1 95 ? -6.633 -5.399 7.992 1.00 89.12 95 GLY A CA 1
ATOM 728 C C . GLY A 1 95 ? -6.763 -6.136 6.655 1.00 89.12 95 GLY A C 1
ATOM 729 O O . GLY A 1 95 ? -6.160 -7.196 6.491 1.00 89.12 95 GLY A O 1
ATOM 730 N N . SER A 1 96 ? -7.511 -5.598 5.691 1.00 93.12 96 SER A N 1
ATOM 731 C CA . SER A 1 96 ? -7.527 -6.119 4.319 1.00 93.12 96 SER A CA 1
ATOM 732 C C . SER A 1 96 ? -6.228 -5.794 3.575 1.00 93.12 96 SER A C 1
ATOM 734 O O . SER A 1 96 ? -5.610 -4.756 3.811 1.00 93.12 96 SER A O 1
ATOM 736 N N . LEU A 1 97 ? -5.837 -6.665 2.645 1.00 92.94 97 LEU A N 1
ATOM 737 C CA . LEU A 1 97 ? -4.790 -6.400 1.659 1.00 92.94 97 LEU A CA 1
ATOM 738 C C . LEU A 1 97 ? -5.449 -6.055 0.325 1.00 92.94 97 LEU A C 1
ATOM 740 O O . LEU A 1 97 ? -6.328 -6.783 -0.135 1.00 92.94 97 LEU A O 1
ATOM 744 N N . VAL A 1 98 ? -5.006 -4.971 -0.303 1.00 94.31 98 VAL A N 1
ATOM 745 C CA . VAL A 1 98 ? -5.446 -4.577 -1.643 1.00 94.31 98 VAL A CA 1
ATOM 746 C C . VAL A 1 98 ? -4.256 -4.691 -2.585 1.00 94.31 98 VAL A C 1
ATOM 748 O O . VAL A 1 98 ? -3.207 -4.103 -2.331 1.00 94.31 98 VAL A O 1
ATOM 751 N N . LEU A 1 99 ? -4.416 -5.461 -3.657 1.00 93.69 99 LEU A N 1
ATOM 752 C CA . LEU A 1 99 ? -3.481 -5.493 -4.776 1.00 93.69 99 LEU A CA 1
ATOM 753 C C . LEU A 1 99 ? -3.998 -4.551 -5.857 1.00 93.69 99 LEU A C 1
ATOM 755 O O . LEU A 1 99 ? -5.178 -4.609 -6.197 1.00 93.69 99 LEU A O 1
ATOM 759 N N . ILE A 1 100 ? -3.117 -3.717 -6.402 1.00 94.56 100 ILE A N 1
ATOM 760 C CA . ILE A 1 100 ? -3.434 -2.758 -7.463 1.00 94.56 100 ILE A CA 1
ATOM 761 C C . ILE A 1 100 ? -2.427 -2.975 -8.589 1.00 94.56 100 ILE A C 1
ATOM 763 O O . ILE A 1 100 ? -1.218 -3.002 -8.355 1.00 94.56 100 ILE A O 1
ATOM 767 N N . HIS A 1 101 ? -2.923 -3.178 -9.805 1.00 91.44 101 HIS A N 1
ATOM 768 C CA . HIS A 1 101 ? -2.094 -3.270 -10.997 1.00 91.44 101 HIS A CA 1
ATOM 769 C C . HIS A 1 101 ? -1.522 -1.889 -11.351 1.00 91.44 101 HIS A C 1
ATOM 771 O O . HIS A 1 101 ? -2.217 -0.886 -11.229 1.00 91.44 101 HIS A O 1
ATOM 777 N N . GLY A 1 102 ? -0.282 -1.825 -11.850 1.00 87.94 102 GLY A N 1
ATOM 778 C CA . GLY A 1 102 ? 0.423 -0.553 -12.088 1.00 87.94 102 GLY A CA 1
ATOM 779 C C . GLY A 1 102 ? -0.264 0.411 -13.066 1.00 87.94 102 GLY A C 1
ATOM 780 O O . GLY A 1 102 ? -0.036 1.611 -12.995 1.00 87.94 102 GLY A O 1
ATOM 781 N N . ASN A 1 103 ? -1.140 -0.108 -13.931 1.00 86.62 103 ASN A N 1
ATOM 782 C CA . ASN A 1 103 ? -1.907 0.682 -14.903 1.00 86.62 103 ASN A CA 1
ATOM 783 C C . ASN A 1 103 ? -3.375 0.901 -14.492 1.00 86.62 103 ASN A C 1
ATOM 785 O O . ASN A 1 103 ? -4.142 1.460 -15.270 1.00 86.62 103 ASN A O 1
ATOM 789 N N . ALA A 1 104 ? -3.803 0.411 -13.323 1.00 88.69 104 ALA A N 1
ATOM 790 C CA . ALA A 1 104 ? -5.171 0.611 -12.864 1.00 88.69 104 ALA A CA 1
ATOM 791 C C . ALA A 1 104 ? -5.354 2.064 -12.408 1.00 88.69 104 ALA A C 1
ATOM 793 O O . ALA A 1 104 ? -4.655 2.530 -11.503 1.00 88.69 104 ALA A O 1
ATOM 794 N N . LEU A 1 105 ? -6.311 2.769 -13.012 1.00 87.81 105 LEU A N 1
ATOM 795 C CA . LEU A 1 105 ? -6.719 4.089 -12.542 1.00 87.81 105 LEU A CA 1
ATOM 796 C C . LEU A 1 105 ? -7.398 3.940 -11.180 1.00 87.81 105 LEU A C 1
ATOM 798 O O . LEU A 1 105 ? -8.346 3.175 -11.024 1.00 87.81 105 LEU A O 1
ATOM 802 N N . HIS A 1 106 ? -6.893 4.659 -10.184 1.00 89.38 106 HIS A N 1
ATOM 803 C CA . HIS A 1 106 ? -7.412 4.619 -8.826 1.00 89.38 106 HIS A CA 1
ATOM 804 C C . HIS A 1 106 ? -7.294 5.997 -8.182 1.00 89.38 106 HIS A C 1
ATOM 806 O O . HIS A 1 106 ? -6.334 6.731 -8.413 1.00 89.38 106 HIS A O 1
ATOM 812 N N . LYS A 1 107 ? -8.274 6.340 -7.349 1.00 87.31 107 LYS A N 1
ATOM 813 C CA . LYS A 1 107 ? -8.281 7.572 -6.560 1.00 87.31 107 LYS A CA 1
ATOM 814 C C . LYS A 1 107 ? -8.850 7.310 -5.175 1.00 87.31 107 LYS A C 1
ATOM 816 O O . LYS A 1 107 ? -9.511 6.301 -4.937 1.00 87.31 107 LYS A O 1
ATOM 821 N N . SER A 1 108 ? -8.601 8.232 -4.254 1.00 85.75 108 SER A N 1
ATOM 822 C CA . SER A 1 108 ? -9.222 8.204 -2.936 1.00 85.75 108 SER A CA 1
ATOM 823 C C . SER A 1 108 ? -9.725 9.589 -2.570 1.00 85.75 108 SER A C 1
ATOM 825 O O . SER A 1 108 ? -8.958 10.548 -2.622 1.00 85.75 108 SER A O 1
ATOM 827 N N . GLU A 1 109 ? -10.982 9.672 -2.149 1.00 85.00 109 GLU A N 1
ATOM 828 C CA . GLU A 1 109 ? -11.584 10.934 -1.728 1.00 85.00 109 GLU A CA 1
ATOM 829 C C . GLU A 1 109 ? -10.972 11.466 -0.429 1.00 85.00 109 GLU A C 1
ATOM 831 O O . GLU A 1 109 ? -10.426 10.708 0.396 1.00 85.00 109 GLU A O 1
ATOM 836 N N . LYS A 1 110 ? -11.109 12.785 -0.237 1.00 83.00 110 LYS A N 1
ATOM 837 C CA . LYS A 1 110 ? -10.741 13.466 1.006 1.00 83.00 110 LYS A CA 1
ATOM 838 C C . LYS A 1 110 ? -11.494 12.833 2.172 1.00 83.00 110 LYS A C 1
ATOM 840 O O . LYS A 1 110 ? -12.718 12.739 2.168 1.00 83.00 110 LYS A O 1
ATOM 845 N N . ASN A 1 111 ? -10.757 12.448 3.209 1.00 83.88 111 ASN A N 1
ATOM 846 C CA . ASN A 1 111 ? -11.371 11.965 4.437 1.00 83.88 111 ASN A CA 1
ATOM 847 C C . ASN A 1 111 ? -12.017 13.137 5.192 1.00 83.88 111 ASN A C 1
ATOM 849 O O . ASN A 1 111 ? -11.320 14.028 5.675 1.00 83.88 111 ASN A O 1
ATOM 853 N N . THR A 1 112 ? -13.346 13.138 5.272 1.00 85.81 112 THR A N 1
ATOM 854 C CA . THR A 1 112 ? -14.154 14.141 5.986 1.00 85.81 112 THR A CA 1
ATOM 855 C C . THR A 1 112 ? -14.595 13.676 7.373 1.00 85.81 112 THR A C 1
ATOM 857 O O . THR A 1 112 ? -15.281 14.413 8.078 1.00 85.81 112 THR A O 1
ATOM 860 N N . SER A 1 113 ? -14.215 12.461 7.777 1.00 85.62 113 SER A N 1
ATOM 861 C CA . SER A 1 113 ? -14.546 11.912 9.089 1.00 85.62 113 SER A CA 1
ATOM 862 C C . SER A 1 113 ? -13.526 12.313 10.157 1.00 85.62 113 SER A C 1
ATOM 864 O O . SER A 1 113 ? -12.392 12.680 9.858 1.00 85.62 113 SER A O 1
ATOM 866 N N . GLU A 1 114 ? -13.908 12.159 11.423 1.00 82.62 114 GLU A N 1
ATOM 867 C CA . GLU A 1 114 ? -13.014 12.351 12.574 1.00 82.62 114 GLU A CA 1
ATOM 868 C C . GLU A 1 114 ? -12.041 11.174 12.788 1.00 82.62 114 GLU A C 1
ATOM 870 O O . GLU A 1 114 ? -11.222 11.197 13.704 1.00 82.62 114 GLU A O 1
ATOM 875 N N . LYS A 1 115 ? -12.129 10.117 11.967 1.00 80.25 115 LYS A N 1
ATOM 876 C CA . LYS A 1 115 ? -11.297 8.915 12.086 1.00 80.25 115 LYS A CA 1
ATOM 877 C C . LYS A 1 115 ? -10.226 8.901 11.005 1.00 80.25 115 LYS A C 1
ATOM 879 O O . LYS A 1 115 ? -10.538 8.974 9.819 1.00 80.25 115 LYS A O 1
ATOM 884 N N . SER A 1 116 ? -8.967 8.724 11.393 1.00 83.31 116 SER A N 1
ATOM 885 C CA . SER A 1 116 ? -7.867 8.528 10.444 1.00 83.31 116 SER A CA 1
ATOM 886 C C . SER A 1 116 ? -8.049 7.250 9.615 1.00 83.31 116 SER A C 1
ATOM 888 O O . SER A 1 116 ? -8.413 6.200 10.145 1.00 83.31 116 SER A O 1
ATOM 890 N N . ARG A 1 117 ? -7.750 7.326 8.311 1.00 85.06 117 ARG A N 1
ATOM 891 C CA . ARG A 1 117 ? -7.715 6.179 7.388 1.00 85.06 117 ARG A CA 1
ATOM 892 C C . ARG A 1 117 ? -6.262 5.774 7.155 1.00 85.06 117 ARG A C 1
ATOM 894 O O . ARG A 1 117 ? -5.630 6.252 6.216 1.00 85.06 117 ARG A O 1
ATOM 901 N N . PHE A 1 118 ? -5.722 4.940 8.039 1.00 86.31 118 PHE A N 1
ATOM 902 C CA . PHE A 1 118 ? -4.350 4.451 7.908 1.00 86.31 118 PHE A CA 1
ATOM 903 C C . PHE A 1 118 ? -4.241 3.420 6.784 1.00 86.31 118 PHE A C 1
ATOM 905 O O . PHE A 1 118 ? -5.027 2.475 6.722 1.00 86.31 118 PHE A O 1
ATOM 912 N N . ALA A 1 119 ? -3.241 3.591 5.923 1.00 88.88 119 ALA A N 1
ATOM 913 C CA . ALA A 1 119 ? -2.876 2.636 4.890 1.00 88.88 119 ALA A CA 1
ATOM 914 C C . ALA A 1 119 ? -1.350 2.524 4.835 1.00 88.88 119 ALA A C 1
ATOM 916 O O . ALA A 1 119 ? -0.651 3.535 4.862 1.00 88.88 119 ALA A O 1
ATOM 917 N N . TYR A 1 120 ? -0.845 1.295 4.757 1.00 86.81 120 TYR A N 1
ATOM 918 C CA . TYR A 1 120 ? 0.559 1.023 4.471 1.00 86.81 120 TYR A CA 1
ATOM 919 C C . TYR A 1 120 ? 0.665 0.478 3.052 1.00 86.81 120 TYR A C 1
ATOM 921 O O . TYR A 1 120 ? 0.000 -0.502 2.716 1.00 86.81 120 TYR A O 1
ATOM 929 N N . THR A 1 121 ? 1.476 1.128 2.224 1.00 90.62 121 THR A N 1
ATOM 930 C CA . THR A 1 121 ? 1.618 0.806 0.806 1.00 90.62 121 THR A CA 1
ATOM 931 C C . THR A 1 121 ? 3.085 0.602 0.462 1.00 90.62 121 THR A C 1
ATOM 933 O O . THR A 1 121 ? 3.972 1.307 0.941 1.00 90.62 121 THR A O 1
ATOM 936 N N . PHE A 1 122 ? 3.347 -0.384 -0.385 1.00 89.88 122 PHE A N 1
ATOM 937 C CA . PHE A 1 122 ? 4.630 -0.566 -1.046 1.00 89.88 122 PHE A CA 1
ATOM 938 C C . PHE A 1 122 ? 4.358 -1.014 -2.477 1.00 89.88 122 PHE A C 1
ATOM 940 O O . PHE A 1 122 ? 3.358 -1.678 -2.748 1.00 89.88 122 PHE A O 1
ATOM 947 N N . HIS A 1 123 ? 5.242 -0.629 -3.389 1.00 90.56 123 HIS A N 1
ATOM 948 C CA . HIS A 1 123 ? 5.140 -0.993 -4.795 1.00 90.56 123 HIS A CA 1
ATOM 949 C C . HIS A 1 123 ? 6.157 -2.086 -5.093 1.00 90.56 123 HIS A C 1
ATOM 951 O O . HIS A 1 123 ? 7.295 -2.032 -4.627 1.00 90.56 123 HIS A O 1
ATOM 957 N N . VAL A 1 124 ? 5.730 -3.082 -5.861 1.00 89.56 124 VAL A N 1
ATOM 958 C CA . VAL A 1 124 ? 6.592 -4.162 -6.336 1.00 89.56 124 VAL A CA 1
ATOM 959 C C . VAL A 1 124 ? 6.662 -4.043 -7.846 1.00 89.56 124 VAL A C 1
ATOM 961 O O . VAL A 1 124 ? 5.634 -3.931 -8.510 1.00 89.56 124 VAL A O 1
ATOM 964 N N . ILE A 1 125 ? 7.879 -4.055 -8.369 1.00 88.12 125 ILE A N 1
ATOM 965 C CA . ILE A 1 125 ? 8.160 -4.073 -9.801 1.00 88.12 125 ILE A CA 1
ATOM 966 C C . ILE A 1 125 ? 8.846 -5.388 -10.152 1.00 88.12 125 ILE A C 1
ATOM 968 O O . ILE A 1 125 ? 9.504 -5.991 -9.300 1.00 88.12 125 ILE A O 1
ATOM 972 N N . GLU A 1 126 ? 8.688 -5.822 -11.399 1.00 84.62 126 GLU A N 1
ATOM 973 C CA . GLU A 1 126 ? 9.443 -6.961 -11.908 1.00 84.62 126 GLU A CA 1
ATOM 974 C C . GLU A 1 126 ? 10.934 -6.610 -11.940 1.00 84.62 126 GLU A C 1
ATOM 976 O O . GLU A 1 126 ? 11.318 -5.507 -12.334 1.00 84.62 126 GLU A O 1
ATOM 981 N N . GLY A 1 127 ? 11.761 -7.538 -11.466 1.00 78.12 127 GLY A N 1
ATOM 982 C CA . GLY A 1 127 ? 13.203 -7.342 -11.303 1.00 78.12 127 GLY A CA 1
ATOM 983 C C . GLY A 1 127 ? 14.031 -8.491 -11.870 1.00 78.12 127 GLY A C 1
ATOM 984 O O . GLY A 1 127 ? 15.201 -8.623 -11.504 1.00 78.12 127 GLY A O 1
ATOM 985 N N . ASP A 1 128 ? 13.414 -9.352 -12.682 1.00 72.06 128 ASP A N 1
ATOM 986 C CA . ASP A 1 128 ? 14.082 -10.464 -13.352 1.00 72.06 128 ASP A CA 1
ATOM 987 C C . ASP A 1 128 ? 14.976 -9.998 -14.517 1.00 72.06 128 ASP A C 1
ATOM 989 O O . ASP A 1 128 ? 14.887 -8.859 -14.994 1.00 72.06 128 ASP A O 1
ATOM 993 N N . GLU A 1 129 ? 15.866 -10.880 -14.974 1.00 74.50 129 GLU A N 1
ATOM 994 C CA . GLU A 1 129 ? 16.796 -10.583 -16.067 1.00 74.50 129 GLU A CA 1
ATOM 995 C C . GLU A 1 129 ? 16.060 -10.092 -17.327 1.00 74.50 129 GLU A C 1
ATOM 997 O O . GLU A 1 129 ? 15.094 -10.694 -17.795 1.00 74.50 129 GLU A O 1
ATOM 1002 N N . GLY A 1 130 ? 16.544 -8.987 -17.903 1.00 73.94 130 GLY A N 1
ATOM 1003 C CA . GLY A 1 130 ? 15.983 -8.392 -19.119 1.00 73.94 130 GLY A CA 1
ATOM 1004 C C . GLY A 1 130 ? 14.977 -7.260 -18.892 1.00 73.94 130 GLY A C 1
ATOM 1005 O O . GLY A 1 130 ? 14.593 -6.610 -19.865 1.00 73.94 130 GLY A O 1
ATOM 1006 N N . TRP A 1 131 ? 14.596 -6.965 -17.645 1.00 80.88 131 TRP A N 1
ATOM 1007 C CA . TRP A 1 131 ? 13.831 -5.761 -17.314 1.00 80.88 131 TRP A CA 1
ATOM 1008 C C . TRP A 1 131 ? 14.750 -4.567 -17.040 1.00 80.88 131 TRP A C 1
ATOM 1010 O O . TRP A 1 131 ? 15.611 -4.614 -16.164 1.00 80.88 131 TRP A O 1
ATOM 1020 N N . ASN A 1 132 ? 14.538 -3.478 -17.783 1.00 83.94 132 ASN A N 1
ATOM 1021 C CA . ASN A 1 132 ? 15.246 -2.214 -17.594 1.00 83.94 132 ASN A CA 1
ATOM 1022 C C . ASN A 1 132 ? 14.315 -1.216 -16.901 1.00 83.94 132 ASN A C 1
ATOM 1024 O O . ASN A 1 132 ? 13.267 -0.866 -17.447 1.00 83.94 132 ASN A O 1
ATOM 1028 N N . TYR A 1 133 ? 14.695 -0.770 -15.705 1.00 87.81 133 TYR A N 1
ATOM 1029 C CA . TYR A 1 133 ? 13.985 0.300 -15.012 1.00 87.81 133 TYR A CA 1
ATOM 1030 C C . TYR A 1 133 ? 14.243 1.634 -15.724 1.00 87.81 133 TYR A C 1
ATOM 1032 O O . TYR A 1 133 ? 15.382 1.926 -16.071 1.00 87.81 133 TYR A O 1
ATOM 1040 N N . ASP A 1 134 ? 13.192 2.412 -15.983 1.00 88.75 134 ASP A N 1
ATOM 1041 C CA . ASP A 1 134 ? 13.292 3.623 -16.806 1.00 88.75 134 ASP A CA 1
ATOM 1042 C C . ASP A 1 134 ? 14.029 4.753 -16.062 1.00 88.75 134 ASP A C 1
ATOM 1044 O O . ASP A 1 134 ? 13.627 5.164 -14.968 1.00 88.75 134 ASP A O 1
ATOM 1048 N N . ASP A 1 135 ? 15.073 5.299 -16.688 1.00 90.56 135 ASP A N 1
ATOM 1049 C CA . ASP A 1 135 ? 15.865 6.426 -16.171 1.00 90.56 135 ASP A CA 1
ATOM 1050 C C . ASP A 1 135 ? 15.038 7.719 -16.028 1.00 90.56 135 ASP A C 1
ATOM 1052 O O . ASP A 1 135 ? 15.450 8.665 -15.357 1.00 90.56 135 ASP A O 1
ATOM 1056 N N . ARG A 1 136 ? 13.854 7.779 -16.651 1.00 92.06 136 ARG A N 1
ATOM 1057 C CA . ARG A 1 136 ? 12.917 8.908 -16.543 1.00 92.06 136 ARG A CA 1
ATOM 1058 C C . ARG A 1 136 ? 12.008 8.822 -15.318 1.00 92.06 136 ARG A C 1
ATOM 1060 O O . ARG A 1 136 ? 11.302 9.788 -15.033 1.00 92.06 136 ARG A O 1
ATOM 1067 N N . ASN A 1 137 ? 11.995 7.697 -14.600 1.00 90.12 137 ASN A N 1
ATOM 1068 C CA . ASN A 1 137 ? 11.228 7.583 -13.363 1.00 90.12 137 ASN A CA 1
ATOM 1069 C C . ASN A 1 137 ? 11.763 8.567 -12.315 1.00 90.12 137 ASN A C 1
ATOM 1071 O O . ASN A 1 137 ? 12.972 8.705 -12.130 1.00 90.12 137 ASN A O 1
ATOM 1075 N N . TRP A 1 138 ? 10.853 9.229 -11.598 1.00 91.75 138 TRP A N 1
ATOM 1076 C CA . TRP A 1 138 ? 11.207 10.214 -10.569 1.00 91.75 138 TRP A CA 1
ATOM 1077 C C . TRP A 1 138 ? 12.005 9.600 -9.407 1.00 91.75 138 TRP A C 1
ATOM 1079 O O . TRP A 1 138 ? 12.831 10.273 -8.795 1.00 91.75 138 TRP A O 1
ATOM 1089 N N . LEU A 1 139 ? 11.747 8.325 -9.101 1.00 90.25 139 LEU A N 1
ATOM 1090 C CA . LEU A 1 139 ? 12.458 7.551 -8.096 1.00 90.25 139 LEU A CA 1
ATOM 1091 C C . LEU A 1 139 ? 13.489 6.680 -8.799 1.00 90.25 139 LEU A C 1
ATOM 1093 O O . LEU A 1 139 ? 13.114 5.819 -9.581 1.00 90.25 139 LEU A O 1
ATOM 1097 N N . GLN A 1 140 ? 14.764 6.861 -8.477 1.00 91.94 140 GLN A N 1
ATOM 1098 C CA . GLN A 1 140 ? 15.845 6.010 -8.964 1.00 91.94 140 GLN A CA 1
ATOM 1099 C C . GLN A 1 140 ? 16.334 5.075 -7.847 1.00 91.94 140 GLN A C 1
ATOM 1101 O O . GLN A 1 140 ? 16.207 5.413 -6.663 1.00 91.94 140 GLN A O 1
ATOM 1106 N N . PRO A 1 141 ? 16.860 3.883 -8.183 1.00 88.12 141 PRO A N 1
ATOM 1107 C CA . PRO A 1 141 ? 17.454 2.999 -7.190 1.00 88.12 141 PRO A CA 1
ATOM 1108 C C . PRO A 1 141 ? 18.659 3.664 -6.498 1.00 88.12 141 PRO A C 1
ATOM 1110 O O . PRO A 1 141 ? 19.276 4.568 -7.064 1.00 88.12 141 PRO A O 1
ATOM 1113 N N . PRO A 1 142 ? 19.037 3.211 -5.287 1.00 87.12 142 PRO A N 1
ATOM 1114 C CA . PRO A 1 142 ? 20.210 3.734 -4.594 1.00 87.12 142 PRO A CA 1
ATOM 1115 C C . PRO A 1 142 ? 21.492 3.616 -5.433 1.00 87.12 142 PRO A C 1
ATOM 1117 O O . PRO A 1 142 ? 21.741 2.593 -6.072 1.00 87.12 142 PRO A O 1
ATOM 1120 N N . GLU A 1 143 ? 22.354 4.633 -5.356 1.00 87.88 143 GLU A N 1
ATOM 1121 C CA . GLU A 1 143 ? 23.634 4.697 -6.088 1.00 87.88 143 GLU A CA 1
ATOM 1122 C C . GLU A 1 143 ? 24.666 3.649 -5.633 1.00 87.88 143 GLU A C 1
ATOM 1124 O O . GLU A 1 143 ? 25.721 3.495 -6.246 1.00 87.88 143 GLU A O 1
ATOM 1129 N N . ASP A 1 144 ? 24.375 2.895 -4.569 1.00 86.56 144 ASP A N 1
ATOM 1130 C CA . ASP A 1 144 ? 25.257 1.852 -4.036 1.00 86.56 144 ASP A CA 1
ATOM 1131 C C . ASP A 1 144 ? 25.347 0.599 -4.928 1.00 86.56 144 ASP A C 1
ATOM 1133 O O . ASP A 1 144 ? 26.050 -0.359 -4.592 1.00 86.56 144 ASP A O 1
ATOM 1137 N N . GLY A 1 145 ? 24.634 0.604 -6.058 1.00 77.81 145 GLY A N 1
ATOM 1138 C CA . GLY A 1 145 ? 24.645 -0.449 -7.065 1.00 77.81 145 GLY A CA 1
ATOM 1139 C C . GLY A 1 145 ? 23.852 -1.696 -6.677 1.00 77.81 145 GLY A C 1
ATOM 1140 O O . GLY A 1 145 ? 23.853 -2.664 -7.436 1.00 77.81 145 GLY A O 1
ATOM 1141 N N . LYS A 1 146 ? 23.167 -1.711 -5.523 1.00 81.00 146 LYS A N 1
ATOM 1142 C CA . LYS A 1 146 ? 22.381 -2.877 -5.079 1.00 81.00 146 LYS A CA 1
ATOM 1143 C C . LYS A 1 146 ? 20.966 -2.916 -5.649 1.00 81.00 146 LYS A C 1
ATOM 1145 O O . LYS A 1 146 ? 20.317 -3.958 -5.557 1.00 81.00 146 LYS A O 1
ATOM 1150 N N . GLY A 1 147 ? 20.496 -1.817 -6.237 1.00 84.69 147 GLY A N 1
ATOM 1151 C CA . GLY A 1 147 ? 19.130 -1.704 -6.744 1.00 84.69 147 GLY A CA 1
ATOM 1152 C C . GLY A 1 147 ? 18.079 -1.631 -5.628 1.00 84.69 147 GLY A C 1
ATOM 1153 O O . GLY A 1 147 ? 18.391 -1.397 -4.459 1.00 84.69 147 GLY A O 1
ATOM 1154 N N . PHE A 1 148 ? 16.809 -1.831 -5.987 1.00 88.25 148 PHE A N 1
ATOM 1155 C CA . PHE A 1 148 ? 15.722 -1.929 -5.010 1.00 88.25 148 PHE A CA 1
ATOM 1156 C C . PHE A 1 148 ? 15.795 -3.232 -4.199 1.00 88.25 148 PHE A C 1
ATOM 1158 O O . PHE A 1 148 ? 16.317 -4.254 -4.648 1.00 88.25 148 PHE A O 1
ATOM 1165 N N . THR A 1 149 ? 15.237 -3.211 -2.986 1.00 87.62 149 THR A N 1
ATOM 1166 C CA . THR A 1 149 ? 15.182 -4.400 -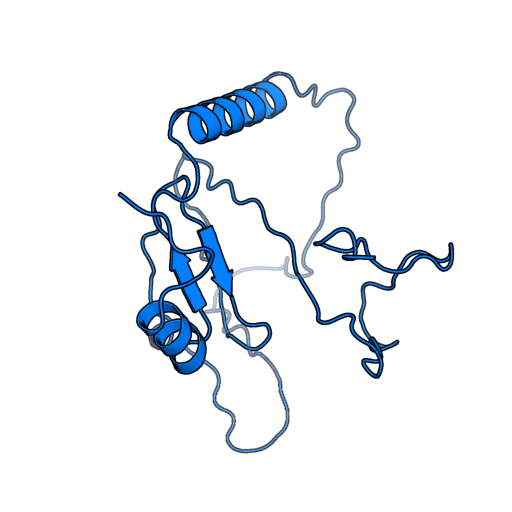2.122 1.00 87.62 149 THR A CA 1
ATOM 1167 C C . THR A 1 149 ? 14.333 -5.499 -2.765 1.00 87.62 149 THR A C 1
ATOM 1169 O O . THR A 1 149 ? 13.192 -5.262 -3.155 1.00 87.62 149 THR A O 1
ATOM 1172 N N . ARG A 1 150 ? 14.873 -6.721 -2.846 1.00 84.88 150 ARG A N 1
ATOM 1173 C CA . ARG A 1 150 ? 14.142 -7.884 -3.370 1.00 84.88 150 ARG A CA 1
ATOM 1174 C C . ARG A 1 150 ? 13.100 -8.370 -2.363 1.00 84.88 150 ARG A C 1
ATOM 1176 O O . ARG A 1 150 ? 13.422 -8.572 -1.194 1.00 84.88 150 ARG A O 1
ATOM 1183 N N . LEU A 1 151 ? 11.877 -8.618 -2.836 1.00 82.00 151 LEU A N 1
ATOM 1184 C CA . LEU A 1 151 ? 10.770 -9.108 -2.003 1.00 82.00 151 LEU A CA 1
ATOM 1185 C C . LEU A 1 151 ? 11.008 -10.535 -1.482 1.00 82.00 151 LEU A C 1
ATOM 1187 O O . LEU A 1 151 ? 10.650 -10.857 -0.352 1.00 82.00 151 LEU A O 1
ATOM 1191 N N . PHE A 1 152 ? 11.637 -11.383 -2.295 1.00 78.81 152 PHE A N 1
ATOM 1192 C CA . PHE A 1 152 ? 12.031 -12.733 -1.909 1.00 78.81 152 PHE A CA 1
ATOM 1193 C C . PHE A 1 152 ? 13.555 -12.825 -1.847 1.00 78.81 152 PHE A C 1
ATOM 1195 O O . PHE A 1 152 ? 14.249 -12.405 -2.776 1.00 78.81 152 PHE A O 1
ATOM 1202 N N . ALA A 1 153 ? 14.081 -13.418 -0.773 1.00 62.66 153 ALA A N 1
ATOM 1203 C CA . ALA A 1 153 ? 15.456 -13.900 -0.775 1.00 62.66 153 ALA A CA 1
ATOM 1204 C C . ALA A 1 153 ? 15.553 -14.984 -1.859 1.00 62.66 153 ALA A C 1
ATOM 1206 O O . ALA A 1 153 ? 14.769 -15.935 -1.837 1.00 62.66 153 ALA A O 1
ATOM 1207 N N . GLY A 1 154 ? 16.439 -14.806 -2.843 1.00 53.44 154 GLY A N 1
ATOM 1208 C CA . GLY A 1 154 ? 16.568 -15.740 -3.962 1.00 53.44 154 GLY A CA 1
ATOM 1209 C C . GLY A 1 154 ? 16.688 -17.181 -3.462 1.00 53.44 154 GLY A C 1
ATOM 1210 O O . GLY A 1 154 ? 17.447 -17.454 -2.531 1.00 53.44 154 GLY A O 1
ATOM 1211 N N . LYS A 1 155 ? 15.928 -18.104 -4.062 1.00 43.62 155 LYS A N 1
ATOM 1212 C CA . LYS A 1 155 ? 16.265 -19.525 -3.952 1.00 43.62 155 LYS A CA 1
ATOM 1213 C C . LYS A 1 155 ? 17.611 -19.695 -4.656 1.00 43.62 155 LYS A C 1
ATOM 1215 O O . LYS A 1 155 ? 17.685 -19.442 -5.855 1.00 43.62 155 LYS A O 1
ATOM 1220 N N . GLY A 1 156 ? 18.650 -20.006 -3.883 1.00 34.78 156 GLY A N 1
ATOM 1221 C CA . GLY A 1 156 ? 19.930 -20.468 -4.421 1.00 34.78 156 GLY A CA 1
ATOM 1222 C C . GLY A 1 156 ? 19.805 -21.811 -5.125 1.00 34.78 156 GLY A C 1
ATOM 1223 O O . GLY A 1 156 ? 18.747 -22.469 -4.973 1.00 34.78 156 GLY A O 1
#

Foldseek 3Di:
DDDDPDDDPVQVVCCVVQQKGKAAQQDPPVRLVVVVVVVVCCVVVDDPPPDDDDDDDDPDDDDDDDDDPPQPDDDDDPRDDDDPVNDDDDDGDRNMDMGGHPPRDDDDDDDPDPDDDDDDDDDDDDDDPPDDDDPPDPDFADPVPPGDDDPDDDDD

Organism: NCBI:txid396776

Sequence (156 aa):
MCSQPGLTPGQVAFFRDNGYLVIPNYLSQDTLSNLLSTTTDL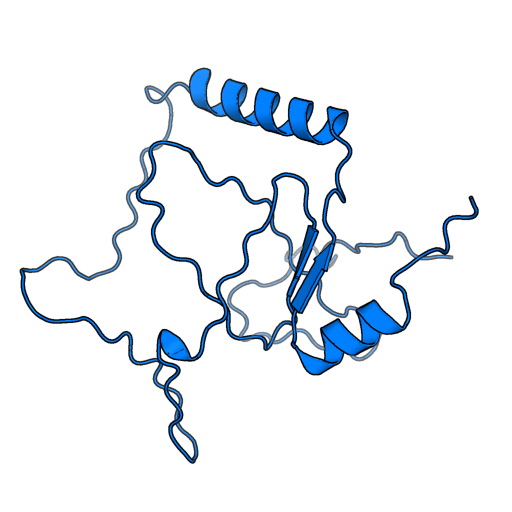LDSFSLSSHPLTRFTTGDDETDTNNAKHELEGEAGDDYVPVDEDFEMLDIPAGSLVLIHGNALHKSEKNTSEKSRFAYTFHVIEGDEGWNYDDRNWLQPPEDGKGFTRLFAGKG

InterPro domains:
  IPR008775 Phytanoyl-CoA dioxygenase-like [PF05721] (85-118)

Secondary structure (DSSP, 8-state):
----SS--HHHHHHHHHHSEEEETT-S-HHHHHHHHHHHHHHHHS--TTSS---PPPPS--S---S---------SSS-----GGGS------TT-EEEE-TT---------SSS------------STT----TTSSS---TTTT-SPPSS----

Radius of gyration: 20.55 Å; chains: 1; bounding box: 44×60×51 Å